Protein AF-A0A537ECE9-F1 (afdb_monomer)

Secondary structure (DSSP, 8-state):
-TTPPTT-EEEEEE--EEETTEEEEPPEEEEPPP--S----TTTT----

Solvent-accessible surface area (backbone atoms only — not comparable to full-atom values): 3432 Å² total; per-residue (Å²): 120,96,86,59,61,57,81,34,80,74,48,74,82,35,85,50,45,66,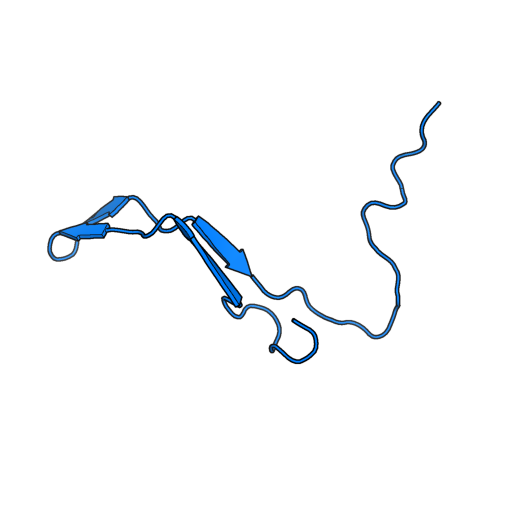58,85,96,41,77,76,41,79,55,44,67,44,63,32,65,74,80,62,101,59,97,67,65,86,75,72,78,69,80,83,126

Structure (mmCIF, N/CA/C/O backbone):
data_AF-A0A537ECE9-F1
#
_entry.id   AF-A0A537ECE9-F1
#
loop_
_atom_site.group_PDB
_atom_site.id
_atom_site.type_symbol
_atom_site.label_atom_id
_atom_site.label_alt_id
_atom_site.label_comp_id
_atom_site.label_asym_id
_atom_site.label_entity_id
_atom_site.label_seq_id
_atom_site.pdbx_PDB_ins_code
_atom_site.Cartn_x
_atom_site.Cartn_y
_atom_site.Cartn_z
_atom_site.occupancy
_atom_site.B_iso_or_equiv
_atom_site.auth_seq_id
_atom_site.auth_comp_id
_atom_site.auth_asym_id
_atom_site.auth_atom_id
_atom_site.pdbx_PDB_model_num
ATOM 1 N N . ALA A 1 1 ? 10.487 -9.645 -8.321 1.00 49.78 1 ALA A N 1
ATOM 2 C CA . ALA A 1 1 ? 10.394 -10.925 -9.045 1.00 49.78 1 ALA A CA 1
ATOM 3 C C . ALA A 1 1 ? 10.223 -10.608 -10.525 1.00 49.78 1 ALA A C 1
ATOM 5 O O . ALA A 1 1 ? 9.420 -9.726 -10.819 1.00 49.78 1 ALA A O 1
ATOM 6 N N . PRO A 1 2 ? 10.995 -11.227 -11.430 1.00 54.56 2 PRO A N 1
ATOM 7 C CA . PRO A 1 2 ? 10.789 -11.052 -12.866 1.00 54.56 2 PRO A CA 1
ATOM 8 C C . PRO A 1 2 ? 9.417 -11.633 -13.251 1.00 54.56 2 PRO A C 1
ATOM 10 O O . PRO A 1 2 ? 9.131 -12.779 -12.91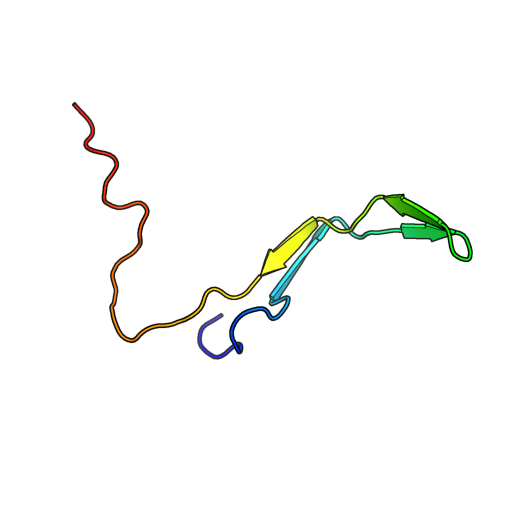3 1.00 54.56 2 PRO A O 1
ATOM 13 N N . GLY A 1 3 ? 8.558 -10.824 -13.883 1.00 72.88 3 GLY A N 1
ATOM 14 C CA . GLY A 1 3 ? 7.226 -11.234 -14.360 1.00 72.88 3 GLY A CA 1
ATOM 15 C C . GLY A 1 3 ? 6.007 -10.605 -13.665 1.00 72.88 3 GLY A C 1
ATOM 16 O O . GLY A 1 3 ? 4.888 -11.011 -13.955 1.00 72.88 3 GLY A O 1
ATOM 17 N N . CYS A 1 4 ? 6.176 -9.641 -12.753 1.00 80.38 4 CYS A N 1
ATOM 18 C CA . CYS A 1 4 ? 5.039 -8.868 -12.232 1.00 80.38 4 CYS A CA 1
ATOM 19 C C . CYS A 1 4 ? 4.730 -7.671 -13.139 1.00 80.38 4 CYS A C 1
ATOM 21 O O . CYS A 1 4 ? 5.645 -6.932 -13.500 1.00 80.38 4 CYS A O 1
ATOM 23 N N . GLU A 1 5 ? 3.447 -7.459 -13.436 1.00 85.50 5 GLU A N 1
ATOM 24 C CA . GLU A 1 5 ? 2.981 -6.297 -14.199 1.00 85.50 5 GLU A CA 1
ATOM 25 C C . GLU A 1 5 ? 3.343 -4.973 -13.492 1.00 85.50 5 GLU A C 1
ATOM 27 O O . GLU A 1 5 ? 3.270 -4.898 -12.254 1.00 85.50 5 GLU A O 1
ATOM 32 N N . PRO A 1 6 ? 3.712 -3.915 -14.239 1.00 88.00 6 PRO A N 1
ATOM 33 C CA . PRO A 1 6 ? 4.039 -2.608 -13.675 1.00 88.00 6 PRO A CA 1
ATOM 34 C C . PRO A 1 6 ? 2.925 -2.059 -12.778 1.00 88.00 6 PRO A C 1
ATOM 36 O O . PRO A 1 6 ? 1.747 -2.352 -12.974 1.00 88.00 6 PRO A O 1
ATOM 39 N N . ASN A 1 7 ? 3.292 -1.239 -11.790 1.00 90.19 7 ASN A N 1
ATOM 40 C CA . ASN A 1 7 ? 2.363 -0.631 -10.823 1.00 90.19 7 ASN A CA 1
ATOM 41 C C . ASN A 1 7 ? 1.611 -1.636 -9.929 1.00 90.19 7 ASN A C 1
ATOM 43 O O . ASN A 1 7 ? 0.673 -1.263 -9.224 1.00 90.19 7 ASN A O 1
ATOM 47 N N . THR A 1 8 ? 2.051 -2.895 -9.897 1.00 92.19 8 THR A N 1
ATOM 48 C CA . THR A 1 8 ? 1.490 -3.930 -9.021 1.00 92.19 8 THR A CA 1
ATOM 49 C C . THR A 1 8 ? 2.310 -4.070 -7.740 1.00 92.19 8 THR A C 1
ATOM 51 O O . THR A 1 8 ? 3.538 -3.975 -7.755 1.00 92.19 8 THR A O 1
ATOM 54 N N . VAL A 1 9 ? 1.650 -4.325 -6.608 1.00 91.62 9 VAL A N 1
ATOM 55 C CA . VAL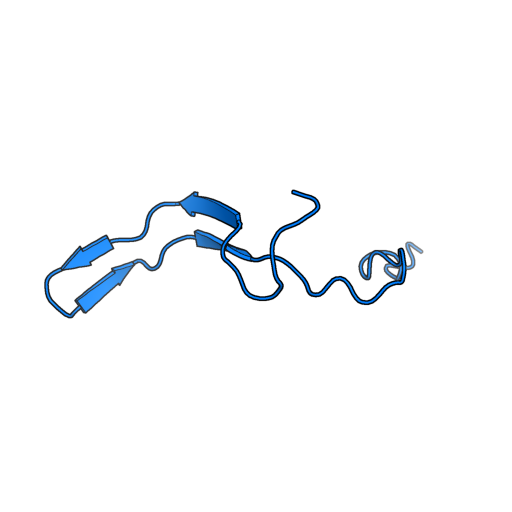 A 1 9 ? 2.332 -4.604 -5.334 1.00 91.62 9 VAL A CA 1
ATOM 56 C C . VAL A 1 9 ? 2.942 -6.007 -5.365 1.00 91.62 9 VAL A C 1
ATOM 58 O O . VAL A 1 9 ? 2.228 -6.994 -5.507 1.00 91.62 9 VAL A O 1
ATOM 61 N N . VAL A 1 10 ? 4.262 -6.098 -5.195 1.00 92.75 10 VAL A N 1
ATOM 62 C CA . VAL A 1 10 ? 5.021 -7.359 -5.280 1.00 92.75 10 VAL A CA 1
ATOM 63 C C . VAL A 1 10 ? 5.244 -7.975 -3.903 1.00 92.75 10 VAL A C 1
ATOM 65 O O . VAL A 1 10 ? 5.226 -9.193 -3.750 1.00 92.75 10 VAL A O 1
ATOM 68 N N . SER A 1 11 ? 5.479 -7.143 -2.889 1.00 93.06 11 SER A N 1
ATOM 69 C CA . SER A 1 11 ? 5.724 -7.614 -1.527 1.00 93.06 11 SER A CA 1
ATOM 70 C C . SER A 1 11 ? 5.316 -6.581 -0.482 1.00 93.06 11 SER A C 1
ATOM 72 O O . SER A 1 11 ? 5.287 -5.376 -0.743 1.00 93.06 11 SER A O 1
ATOM 74 N N . LEU A 1 12 ? 5.011 -7.077 0.717 1.00 93.06 12 LEU A N 1
ATOM 75 C CA . LEU A 1 12 ? 4.666 -6.289 1.893 1.00 93.06 12 LEU A CA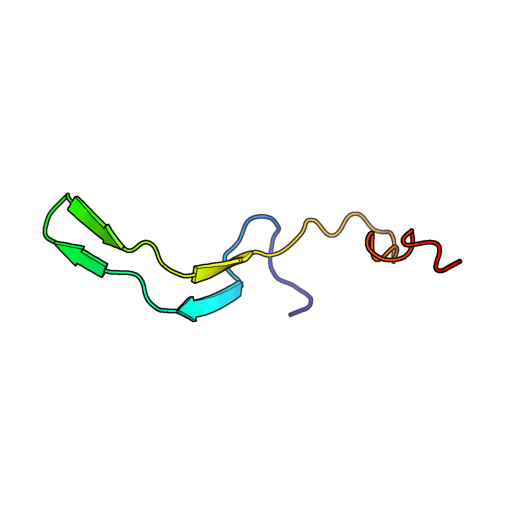 1
ATOM 76 C C . LEU A 1 12 ? 5.810 -6.375 2.897 1.00 93.06 12 LEU A C 1
ATOM 78 O O . LEU A 1 12 ? 6.052 -7.436 3.469 1.00 93.06 12 LEU A O 1
ATOM 82 N N . MET A 1 13 ? 6.467 -5.249 3.150 1.00 95.56 13 MET A N 1
ATOM 83 C CA . MET A 1 13 ? 7.510 -5.155 4.173 1.00 95.56 13 MET A CA 1
ATOM 84 C C . MET A 1 13 ? 6.889 -4.913 5.549 1.00 95.56 13 MET A C 1
ATOM 86 O O . MET A 1 13 ? 7.306 -5.491 6.548 1.00 95.56 13 MET A O 1
ATOM 90 N N . GLN A 1 14 ? 5.841 -4.089 5.593 1.00 96.94 14 GLN A N 1
ATOM 91 C CA . GLN A 1 14 ? 5.125 -3.765 6.816 1.00 96.94 14 GLN A CA 1
ATOM 92 C C . GLN A 1 14 ? 3.624 -3.715 6.540 1.00 96.94 14 GLN A C 1
ATOM 94 O O . GLN A 1 14 ? 3.165 -3.015 5.639 1.00 96.94 14 GLN A O 1
ATOM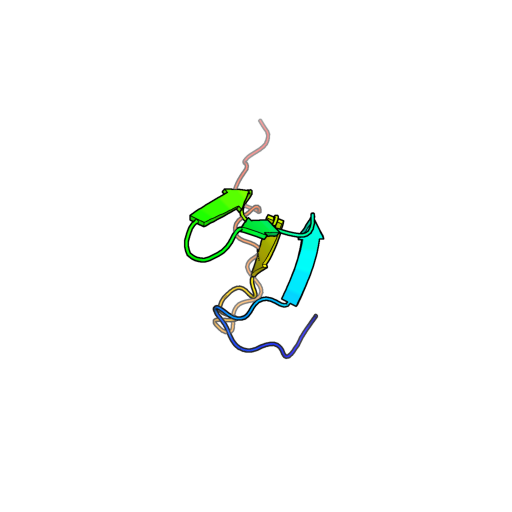 99 N N . LYS A 1 15 ? 2.833 -4.448 7.331 1.00 96.12 15 LYS A N 1
ATOM 100 C CA . LYS A 1 15 ? 1.369 -4.474 7.175 1.00 96.12 15 LYS A CA 1
ATOM 101 C C . LYS A 1 15 ? 0.756 -3.098 7.456 1.00 96.12 15 LYS A C 1
ATOM 103 O O . LYS A 1 15 ? 1.225 -2.392 8.344 1.00 96.12 15 LYS A O 1
ATOM 108 N N . GLY A 1 16 ? -0.277 -2.726 6.714 1.00 96.75 16 GLY A N 1
ATOM 109 C CA . GLY A 1 16 ? -1.117 -1.563 7.012 1.00 96.75 16 GLY A CA 1
ATOM 110 C C . GLY A 1 16 ? -2.329 -1.978 7.839 1.00 96.75 16 GLY A C 1
ATOM 111 O O . GLY A 1 16 ? -2.682 -3.157 7.855 1.00 96.75 16 GLY A O 1
ATOM 112 N N . TYR A 1 17 ? -2.963 -1.017 8.509 1.00 97.62 17 TYR A N 1
ATOM 113 C CA . TYR A 1 17 ? -4.179 -1.252 9.286 1.00 97.62 17 TYR A CA 1
ATOM 114 C C . TYR A 1 17 ? -5.199 -0.147 9.032 1.00 97.62 17 TYR A C 1
ATOM 116 O O . TYR A 1 17 ? -4.861 1.041 8.992 1.00 97.62 17 TYR A O 1
ATOM 124 N N . THR A 1 18 ? -6.456 -0.552 8.910 1.00 97.94 18 THR A N 1
ATOM 125 C CA . THR A 1 18 ? -7.617 0.331 8.829 1.00 97.94 18 THR A CA 1
ATOM 126 C C . THR A 1 18 ? -8.534 0.066 10.017 1.00 97.94 18 THR A C 1
ATOM 128 O O . THR A 1 18 ? -8.576 -1.040 10.556 1.00 97.94 18 THR A O 1
ATOM 131 N N . LEU A 1 19 ? -9.251 1.097 10.450 1.00 97.38 19 LEU A N 1
ATOM 132 C CA . LEU A 1 19 ? -10.318 0.995 11.435 1.00 97.38 19 LEU A CA 1
ATOM 133 C C . LEU A 1 19 ? -11.571 1.605 10.818 1.00 97.38 19 LEU A C 1
ATOM 135 O O . LEU A 1 19 ? -11.659 2.826 10.683 1.00 97.38 19 LEU A O 1
ATOM 139 N N . HIS A 1 20 ? -12.528 0.752 10.454 1.00 95.56 20 HIS A N 1
ATOM 140 C CA . HIS A 1 20 ? -13.653 1.149 9.603 1.00 95.56 20 HIS A CA 1
ATOM 141 C C . HIS A 1 20 ? -13.104 1.835 8.334 1.00 95.56 20 HIS A C 1
ATOM 143 O O . HIS A 1 20 ? -12.165 1.321 7.724 1.00 95.56 20 HIS A O 1
ATOM 149 N N . ASP A 1 21 ? -13.597 3.025 7.996 1.00 94.38 21 ASP A N 1
ATOM 150 C CA . ASP A 1 21 ? -13.179 3.779 6.806 1.00 94.38 21 ASP A CA 1
ATOM 151 C C . ASP A 1 21 ? -11.937 4.660 7.033 1.00 94.38 21 ASP A C 1
ATOM 153 O O . ASP A 1 21 ? -11.580 5.486 6.193 1.00 94.38 21 ASP A O 1
ATOM 157 N N . ARG A 1 22 ? -11.268 4.533 8.188 1.00 96.88 22 ARG A N 1
ATOM 158 C CA . ARG A 1 22 ? -10.098 5.348 8.540 1.00 96.88 22 ARG A CA 1
ATOM 159 C C . ARG A 1 22 ? -8.812 4.544 8.412 1.00 96.88 22 ARG A C 1
ATOM 161 O O . ARG A 1 22 ? -8.668 3.472 8.998 1.00 96.88 22 ARG A O 1
ATOM 168 N N . VAL A 1 23 ? -7.838 5.096 7.694 1.00 96.69 23 VAL A N 1
ATOM 169 C CA . VAL A 1 23 ? -6.486 4.532 7.620 1.00 96.69 23 VAL A CA 1
ATOM 170 C C . VAL A 1 23 ? -5.730 4.913 8.889 1.00 96.69 23 VAL A C 1
ATOM 172 O O . VAL A 1 23 ? -5.442 6.086 9.107 1.00 96.69 23 VAL A O 1
ATOM 175 N N . LEU A 1 24 ? -5.413 3.924 9.729 1.00 96.75 24 LEU A N 1
ATOM 176 C CA . LEU A 1 24 ? -4.625 4.138 10.945 1.00 96.75 24 LEU A CA 1
ATOM 177 C C . LEU A 1 24 ? -3.133 4.215 10.615 1.00 96.75 24 LEU A C 1
ATOM 179 O O . LEU A 1 24 ? -2.430 5.100 11.095 1.00 96.75 24 LEU A O 1
ATOM 183 N N . ARG A 1 25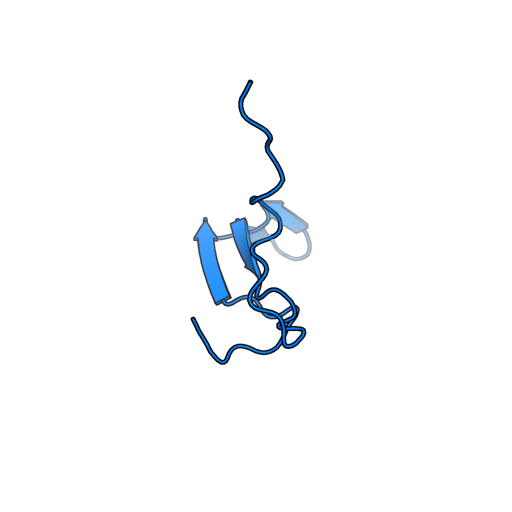 ? -2.657 3.298 9.764 1.00 96.75 25 ARG A N 1
ATOM 184 C CA . ARG A 1 25 ? -1.368 3.432 9.083 1.00 96.75 25 ARG A CA 1
ATOM 185 C C . ARG A 1 25 ? -1.400 2.738 7.721 1.00 96.75 25 ARG A C 1
ATOM 187 O O . ARG A 1 25 ? -1.942 1.630 7.627 1.00 96.75 25 ARG A O 1
ATOM 194 N N . PRO A 1 26 ? -0.771 3.314 6.690 1.00 97.12 26 PRO A N 1
ATOM 195 C CA . PRO A 1 26 ? -0.605 2.636 5.414 1.00 97.12 26 PRO A CA 1
ATOM 196 C C . PRO A 1 26 ? 0.375 1.458 5.523 1.00 97.12 26 PRO A C 1
ATOM 198 O O . PRO A 1 26 ? 1.219 1.395 6.420 1.00 97.12 26 PRO A O 1
ATOM 201 N N . ALA A 1 27 ? 0.248 0.502 4.604 1.00 97.75 27 ALA A N 1
ATOM 202 C CA . ALA A 1 27 ? 1.225 -0.570 4.455 1.00 97.75 27 ALA A CA 1
ATOM 203 C C . ALA A 1 27 ? 2.493 -0.035 3.778 1.00 97.75 27 ALA A C 1
ATOM 205 O O . ALA A 1 27 ? 2.402 0.778 2.859 1.00 97.75 27 ALA A O 1
ATOM 206 N N . LEU A 1 28 ? 3.657 -0.536 4.190 1.00 97.56 28 LEU A N 1
ATOM 207 C CA . LEU A 1 28 ? 4.903 -0.320 3.460 1.00 97.56 28 LEU A CA 1
ATOM 208 C C . LEU A 1 28 ? 5.077 -1.467 2.471 1.00 97.56 28 LEU A C 1
ATOM 210 O O . LEU A 1 28 ? 5.123 -2.641 2.865 1.00 97.56 28 LEU A O 1
ATOM 214 N N . VAL A 1 29 ? 5.137 -1.118 1.190 1.00 96.56 29 VAL A N 1
ATOM 215 C CA . VAL A 1 29 ? 5.074 -2.075 0.087 1.00 96.56 29 VAL A CA 1
ATOM 216 C C . VAL A 1 29 ? 6.185 -1.824 -0.923 1.00 96.56 29 VAL A C 1
ATOM 218 O O . VAL A 1 29 ? 6.665 -0.702 -1.067 1.00 96.56 29 VAL A O 1
ATOM 221 N N . THR A 1 30 ? 6.559 -2.868 -1.653 1.00 93.81 30 TH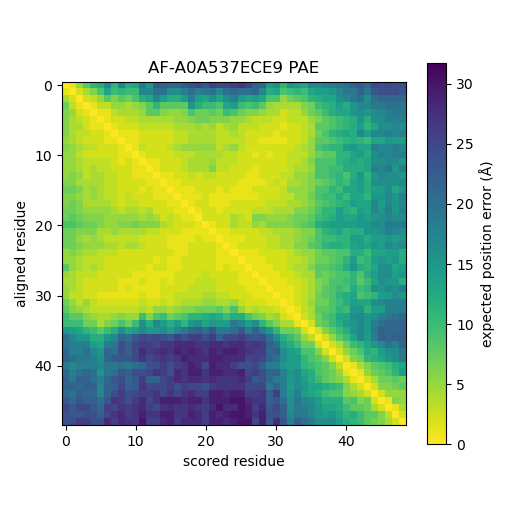R A N 1
ATOM 222 C CA . THR A 1 30 ? 7.404 -2.759 -2.846 1.00 93.81 30 THR A CA 1
ATOM 223 C C . THR A 1 30 ? 6.524 -2.905 -4.083 1.00 93.81 30 THR A C 1
ATOM 225 O O . THR A 1 30 ? 5.778 -3.882 -4.195 1.00 93.81 30 THR A O 1
ATOM 228 N N . VAL A 1 31 ? 6.610 -1.947 -5.006 1.00 92.75 31 VAL A N 1
ATOM 229 C CA . VAL A 1 31 ? 5.837 -1.927 -6.259 1.00 92.75 31 VAL A CA 1
ATOM 230 C C . VAL A 1 31 ? 6.723 -2.373 -7.421 1.00 92.75 31 VAL A C 1
ATOM 232 O O 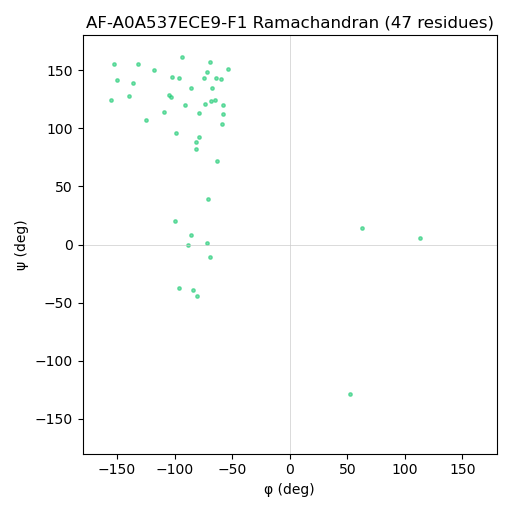. VAL A 1 31 ? 7.919 -2.080 -7.443 1.00 92.75 31 VAL A O 1
ATOM 235 N N . ALA A 1 32 ? 6.147 -3.098 -8.378 1.00 90.94 32 ALA A N 1
ATOM 236 C CA . ALA A 1 32 ? 6.828 -3.482 -9.604 1.00 90.94 32 ALA A CA 1
ATOM 237 C C . ALA A 1 32 ? 7.072 -2.239 -10.469 1.00 90.94 32 ALA A C 1
ATOM 239 O O . ALA A 1 32 ? 6.139 -1.511 -10.820 1.00 90.94 32 ALA A O 1
ATOM 240 N N . LYS A 1 33 ? 8.340 -2.007 -10.812 1.00 84.69 33 LYS A N 1
ATOM 241 C CA . LYS A 1 33 ? 8.726 -0.972 -11.769 1.00 84.69 33 LYS A CA 1
ATOM 242 C C . LYS A 1 33 ? 8.317 -1.410 -13.176 1.00 84.69 33 LYS A C 1
ATOM 244 O O . LYS A 1 33 ? 8.349 -2.601 -13.483 1.00 84.69 33 LYS A O 1
ATOM 249 N N . GLN A 1 34 ? 7.981 -0.447 -14.031 1.00 80.00 34 GLN A N 1
ATOM 250 C CA . GLN A 1 34 ? 7.862 -0.700 -15.460 1.00 80.00 34 GLN A CA 1
ATOM 251 C C . GLN A 1 34 ? 9.186 -1.239 -16.006 1.00 80.00 34 GLN A C 1
ATOM 253 O O . GLN A 1 34 ? 10.227 -0.589 -15.897 1.00 80.00 34 GLN A O 1
ATOM 258 N N . LEU A 1 35 ? 9.126 -2.448 -16.557 1.00 69.69 35 LEU A N 1
ATOM 259 C CA . LEU A 1 35 ? 10.170 -3.010 -17.399 1.00 69.69 35 LEU A CA 1
ATOM 260 C C . LEU A 1 35 ? 9.956 -2.428 -18.799 1.00 69.69 35 LEU A C 1
ATOM 262 O O . LEU A 1 35 ? 9.302 -3.032 -19.642 1.00 69.69 35 LEU A O 1
ATOM 266 N N . GLU A 1 36 ? 10.443 -1.212 -19.035 1.00 65.75 36 GLU A N 1
ATOM 267 C CA . GLU A 1 36 ? 10.826 -0.857 -20.404 1.00 65.75 36 GLU A CA 1
ATOM 268 C C . GLU A 1 36 ? 12.036 -1.735 -20.731 1.00 65.75 36 GLU A C 1
ATOM 270 O O . GLU A 1 36 ? 12.878 -1.923 -19.856 1.00 65.75 36 GLU A O 1
ATOM 275 N N . ASN A 1 37 ? 12.072 -2.356 -21.913 1.00 58.78 37 ASN A N 1
ATOM 276 C CA . ASN A 1 37 ? 13.137 -3.276 -22.331 1.00 58.78 37 ASN A CA 1
ATOM 277 C C . ASN A 1 37 ? 14.502 -2.568 -22.422 1.00 58.78 37 ASN A C 1
ATOM 279 O O . ASN A 1 37 ? 15.000 -2.328 -23.518 1.00 58.78 37 ASN A O 1
ATOM 283 N N . ASP A 1 38 ? 15.098 -2.227 -21.287 1.00 56.38 38 ASP A N 1
ATOM 284 C CA . ASP A 1 38 ? 16.480 -1.801 -21.178 1.00 56.38 38 ASP A CA 1
ATOM 285 C C . ASP A 1 38 ? 16.992 -2.087 -19.762 1.00 56.38 38 ASP A C 1
ATOM 287 O O . ASP A 1 38 ? 16.427 -1.644 -18.757 1.00 56.38 38 ASP A O 1
ATOM 291 N N . ASP A 1 39 ? 18.083 -2.843 -19.690 1.00 57.09 39 ASP A N 1
ATOM 292 C CA . ASP A 1 39 ? 18.788 -3.289 -18.486 1.00 57.09 39 ASP A CA 1
ATOM 293 C C . ASP A 1 39 ? 19.534 -2.135 -17.782 1.00 57.09 39 ASP A C 1
ATOM 295 O O . ASP A 1 39 ? 20.650 -2.280 -17.277 1.00 57.09 39 ASP A O 1
ATOM 299 N N . ARG A 1 40 ? 18.932 -0.946 -17.725 1.00 58.66 40 ARG A N 1
ATOM 300 C CA . ARG A 1 40 ? 19.498 0.236 -17.077 1.00 58.66 40 ARG A CA 1
ATOM 301 C C . ARG A 1 40 ? 18.879 0.378 -15.694 1.00 58.66 40 ARG A C 1
ATOM 303 O O . ARG A 1 40 ? 17.796 0.934 -15.504 1.00 58.66 40 ARG A O 1
ATOM 310 N N . ASN A 1 41 ? 19.588 -0.146 -14.696 1.00 61.22 41 ASN A N 1
ATOM 311 C CA . ASN A 1 41 ? 19.369 0.228 -13.303 1.00 61.22 41 ASN A CA 1
ATOM 312 C C . ASN A 1 41 ? 19.558 1.756 -13.175 1.00 61.22 41 ASN A C 1
ATOM 314 O O . ASN A 1 41 ? 20.688 2.212 -13.299 1.00 61.22 41 ASN A O 1
ATOM 318 N N . PRO A 1 42 ? 18.514 2.561 -12.896 1.00 62.75 42 PRO A N 1
ATOM 319 C CA . PRO A 1 42 ? 18.617 4.026 -12.875 1.00 62.75 42 PRO A CA 1
ATOM 320 C C . PRO A 1 42 ? 19.406 4.570 -11.671 1.00 62.75 42 PRO A C 1
ATOM 322 O O . PRO A 1 42 ? 19.505 5.777 -11.501 1.00 62.75 42 PRO A O 1
ATOM 325 N N . ILE A 1 43 ? 19.935 3.693 -10.809 1.00 60.69 43 ILE A N 1
ATOM 326 C CA . ILE A 1 43 ? 20.828 4.058 -9.699 1.00 60.69 43 ILE A CA 1
ATOM 327 C C . ILE A 1 43 ? 22.303 4.061 -10.166 1.00 60.69 43 ILE A C 1
ATOM 329 O O . ILE A 1 43 ? 23.193 4.375 -9.385 1.00 60.69 43 ILE A O 1
ATOM 333 N N . SER A 1 44 ? 22.594 3.737 -11.436 1.00 56.84 44 SER A N 1
ATOM 334 C CA . SER A 1 44 ? 23.965 3.751 -11.973 1.00 56.84 44 SER A CA 1
ATOM 335 C C . SER A 1 44 ? 24.581 5.140 -12.131 1.00 56.84 44 SER A C 1
ATOM 337 O O . SER A 1 44 ? 25.779 5.214 -12.371 1.00 56.84 44 SER A O 1
ATOM 339 N N . ASP A 1 45 ? 23.792 6.207 -11.993 1.00 58.72 45 ASP A N 1
ATOM 340 C CA . ASP A 1 45 ? 24.239 7.581 -12.255 1.00 58.72 45 ASP A CA 1
ATOM 341 C C . ASP A 1 45 ? 24.607 8.335 -10.957 1.00 58.72 45 ASP A C 1
ATOM 343 O O . ASP A 1 45 ? 24.631 9.564 -10.920 1.00 58.72 45 ASP A O 1
ATOM 347 N N . ILE A 1 46 ? 24.889 7.612 -9.863 1.00 59.09 46 ILE A N 1
ATOM 348 C CA . ILE A 1 46 ? 25.682 8.170 -8.759 1.00 59.09 46 ILE A CA 1
ATOM 349 C C . ILE A 1 46 ? 27.146 8.037 -9.165 1.00 59.09 46 ILE A C 1
ATOM 351 O O . ILE A 1 46 ? 27.805 7.033 -8.894 1.00 59.09 46 ILE A O 1
ATOM 355 N N . AS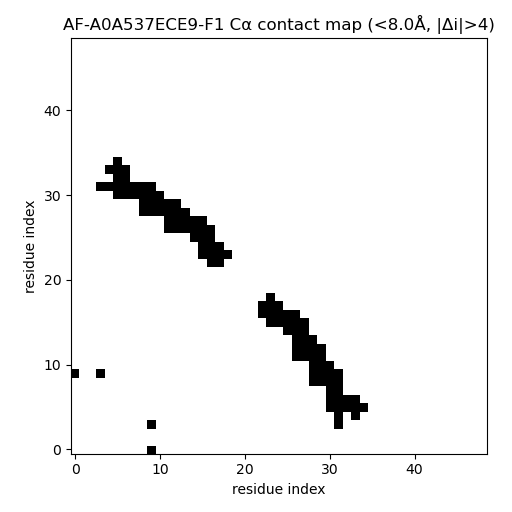P A 1 47 ? 27.628 9.062 -9.860 1.00 59.31 47 ASP A N 1
ATOM 356 C CA . ASP A 1 47 ? 29.053 9.328 -9.982 1.00 59.31 47 ASP A CA 1
ATOM 357 C C . ASP A 1 47 ? 29.609 9.536 -8.563 1.00 59.31 47 ASP A C 1
ATOM 359 O O . ASP A 1 47 ? 29.343 10.535 -7.891 1.00 59.31 47 ASP A O 1
ATOM 363 N N . LEU A 1 48 ? 30.301 8.505 -8.076 1.00 62.25 48 LEU A N 1
ATOM 364 C CA . LEU A 1 48 ? 31.146 8.529 -6.892 1.00 62.25 48 LEU A CA 1
ATOM 365 C C . LEU A 1 48 ? 32.476 9.179 -7.295 1.00 62.25 48 LEU A C 1
ATOM 367 O O . LEU A 1 48 ? 33.373 8.478 -7.763 1.00 62.25 48 LEU A O 1
ATOM 371 N N . ASP A 1 49 ? 32.570 10.494 -7.110 1.00 60.22 49 ASP A N 1
ATOM 372 C CA . ASP A 1 49 ? 33.841 11.182 -6.846 1.00 60.22 49 ASP A CA 1
ATOM 373 C C . ASP A 1 49 ? 34.077 11.268 -5.327 1.00 60.22 49 ASP A C 1
ATOM 375 O O . ASP A 1 49 ? 33.117 11.599 -4.586 1.00 60.22 49 ASP A O 1
#

Radius of gyration: 15.88 Å; Cα contacts (8 Å, |Δi|>4): 55; chains: 1; bounding box: 48×22×34 Å

Foldseek 3Di:
DPPDDFQAFDDWPADWDDDVPRTPDHTDTDTDHDCPPDPDPVVVPPPDD

Sequence (49 aa):
APGCEPNTVVSLMQKGYTLHDRVLRPALVTVAKQLENDDRNPISDIDLD

Mean predicted aligned error: 10.26 Å

Nearest PDB structures (foldseek):
  2fdo-assembly1_A  TM=3.485E-01  e=4.495E+00  Archaeoglobus fulgidus DSM 4304

pLDDT: mean 81.18, std 16.7, range [49.78, 97.94]